Protein AF-E4YJS6-F1 (afdb_monomer_lite)

Secondary structure (DSSP, 8-state):
--SSS-TT--S-HHHHHHHHTS----GGGTTTS-HHHHHHHHHHT-SSTTTSPPHHHHHTSTTTTT----------------

Radius of gyration: 17.58 Å; chains: 1; bounding box: 29×52×34 Å

Sequence (82 aa):
MICAFMPYDTKDTRKMIKNQRGKMNFYHMHGQILPVIENLISRLMHPDIKTRITAEKALEAPWLAGVRPPRAKRPRMEIINL

InterPro domains:
  IPR011009 Protein kinase-like domain superfamily [SSF56112] (1-71)

pLDDT: mean 83.67, std 12.17, range [56.12, 96.69]

Organism: Oikopleura dioica (NCBI:txid34765)

Structure (mmCIF, N/CA/C/O backbone):
data_AF-E4YJS6-F1
#
_entry.id   AF-E4YJS6-F1
#
loop_
_atom_site.group_PDB
_atom_site.id
_atom_site.type_symbol
_atom_site.label_atom_id
_atom_site.label_alt_id
_atom_site.label_comp_id
_atom_site.label_asym_id
_atom_site.label_entity_id
_atom_site.label_seq_id
_atom_site.pdbx_PDB_ins_code
_atom_site.Cartn_x
_atom_site.Cartn_y
_atom_site.Cartn_z
_atom_site.occupancy
_atom_site.B_iso_or_equiv
_atom_site.auth_seq_id
_atom_site.auth_comp_id
_atom_site.auth_asym_id
_atom_site.auth_atom_id
_atom_site.pdbx_PDB_model_num
ATOM 1 N N . MET A 1 1 ? 12.170 3.978 2.837 1.00 68.12 1 MET A N 1
ATOM 2 C CA . MET A 1 1 ? 13.138 4.009 1.715 1.00 68.12 1 MET A CA 1
ATOM 3 C C . MET A 1 1 ? 12.769 5.020 0.632 1.00 68.12 1 MET A C 1
ATOM 5 O O . MET A 1 1 ? 13.685 5.673 0.171 1.00 68.12 1 MET A O 1
ATOM 9 N N . ILE A 1 2 ? 11.500 5.177 0.222 1.00 79.69 2 ILE A N 1
ATOM 10 C CA . ILE A 1 2 ? 11.116 6.127 -0.852 1.00 79.69 2 ILE A CA 1
ATOM 11 C C . ILE A 1 2 ? 11.026 7.563 -0.328 1.00 79.69 2 ILE A C 1
ATOM 13 O O . ILE A 1 2 ? 11.659 8.469 -0.852 1.00 79.69 2 ILE A O 1
ATOM 17 N N . CYS A 1 3 ? 10.269 7.751 0.747 1.00 73.69 3 CYS A N 1
ATOM 18 C CA . CYS A 1 3 ? 10.168 9.022 1.444 1.00 73.69 3 CYS A CA 1
ATOM 19 C C . CYS A 1 3 ? 10.892 8.867 2.782 1.00 73.69 3 CYS A C 1
ATOM 21 O O . CYS A 1 3 ? 10.763 7.829 3.441 1.00 73.69 3 CYS A O 1
ATOM 23 N N . ALA A 1 4 ? 11.694 9.857 3.170 1.00 80.81 4 ALA A N 1
ATOM 24 C CA . ALA A 1 4 ? 12.498 9.836 4.396 1.00 80.81 4 ALA A CA 1
ATOM 25 C C . ALA A 1 4 ? 11.657 10.061 5.674 1.00 80.81 4 ALA A C 1
ATOM 27 O O . ALA A 1 4 ? 12.156 10.577 6.667 1.00 80.81 4 ALA A O 1
ATOM 28 N N . PHE A 1 5 ? 10.373 9.696 5.643 1.00 81.00 5 PHE A N 1
ATOM 29 C CA . PHE A 1 5 ? 9.414 9.916 6.718 1.00 81.00 5 PHE A CA 1
ATOM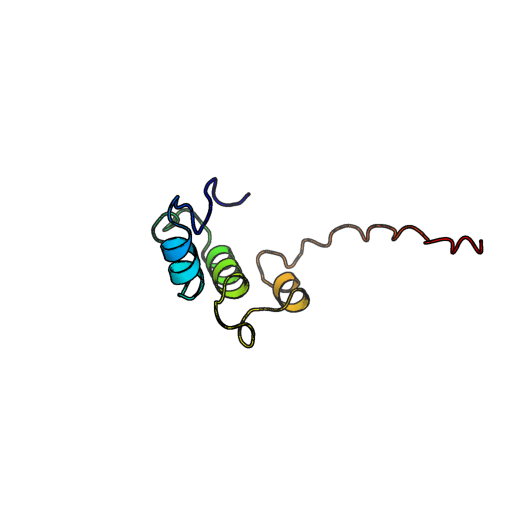 30 C C . PHE A 1 5 ? 8.429 8.753 6.847 1.00 81.00 5 PHE A C 1
ATOM 32 O O . PHE A 1 5 ? 8.195 7.999 5.897 1.00 81.00 5 PHE A O 1
ATOM 39 N N . MET A 1 6 ? 7.831 8.623 8.034 1.00 87.38 6 MET A N 1
ATOM 40 C CA . MET A 1 6 ? 6.818 7.607 8.308 1.00 87.38 6 MET A CA 1
ATOM 41 C C . MET A 1 6 ? 5.426 8.100 7.869 1.00 87.38 6 MET A C 1
ATOM 43 O O . MET A 1 6 ? 5.036 9.209 8.231 1.00 87.38 6 MET A O 1
ATOM 47 N N . PRO A 1 7 ? 4.632 7.293 7.134 1.00 86.19 7 PRO A N 1
ATOM 48 C CA . PRO A 1 7 ? 3.295 7.684 6.666 1.00 86.19 7 PRO A CA 1
ATOM 49 C C . PRO A 1 7 ? 2.309 8.114 7.761 1.00 86.19 7 PRO A C 1
ATOM 51 O O . PRO A 1 7 ? 1.392 8.890 7.504 1.00 86.19 7 PRO A O 1
ATOM 54 N N . TYR A 1 8 ? 2.487 7.598 8.979 1.00 89.19 8 TYR A N 1
ATOM 55 C CA . TYR A 1 8 ? 1.649 7.894 10.140 1.00 89.19 8 TYR A CA 1
ATOM 56 C C . TYR A 1 8 ? 2.520 8.258 11.343 1.00 89.19 8 TYR A C 1
ATOM 58 O O . TYR A 1 8 ? 2.487 7.582 12.368 1.00 89.19 8 TYR A O 1
ATOM 66 N N . ASP A 1 9 ? 3.329 9.305 11.200 1.00 86.38 9 ASP A N 1
ATOM 67 C CA 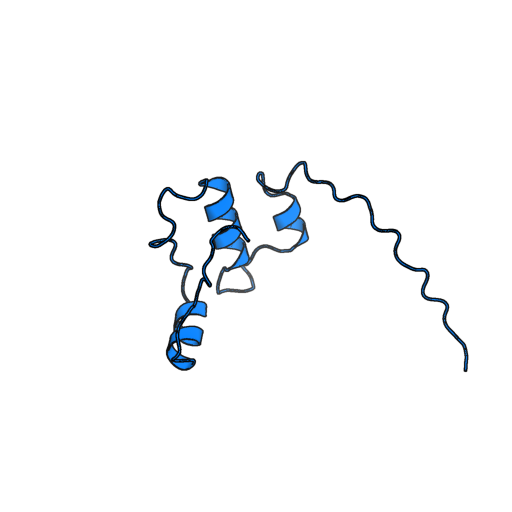. ASP A 1 9 ? 4.230 9.759 12.258 1.00 86.38 9 ASP A CA 1
ATOM 68 C C . ASP A 1 9 ? 3.504 10.670 13.257 1.00 86.38 9 ASP A C 1
ATOM 70 O O . ASP A 1 9 ? 3.271 11.857 13.018 1.00 86.38 9 ASP A O 1
ATOM 74 N N . THR A 1 10 ? 3.052 10.108 14.375 1.00 88.06 10 THR A N 1
ATOM 75 C CA . THR A 1 10 ? 2.463 10.896 15.458 1.00 88.06 10 THR A CA 1
ATOM 76 C C . THR A 1 10 ? 2.693 10.231 16.807 1.00 88.06 10 THR A C 1
ATOM 78 O O . THR A 1 10 ? 2.677 9.009 16.925 1.00 88.06 10 THR A O 1
ATOM 81 N N . LYS A 1 11 ? 2.869 11.051 17.849 1.00 92.81 11 LYS A N 1
ATOM 82 C CA . LYS A 1 11 ? 3.005 10.582 19.236 1.00 92.81 11 LYS A CA 1
ATOM 83 C C . LYS A 1 11 ? 1.688 10.039 19.809 1.00 92.81 11 LYS A C 1
ATOM 85 O O . LYS A 1 11 ? 1.712 9.271 20.764 1.00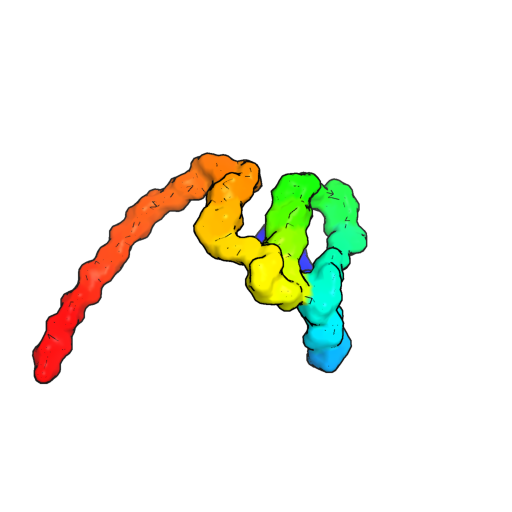 92.81 11 LYS A O 1
ATOM 90 N N . ASP A 1 12 ? 0.545 10.436 19.245 1.00 95.62 12 ASP A N 1
ATOM 91 C CA . ASP A 1 12 ? -0.776 9.976 19.680 1.00 95.62 12 ASP A CA 1
ATOM 92 C C . ASP A 1 12 ? -1.172 8.689 18.942 1.00 95.62 12 ASP A C 1
ATOM 94 O O . ASP A 1 12 ? -1.581 8.701 17.776 1.00 95.62 12 ASP A O 1
ATOM 98 N N . THR A 1 13 ? -1.102 7.565 19.652 1.00 94.94 13 THR A N 1
ATOM 99 C CA . THR A 1 13 ? -1.417 6.238 19.111 1.00 94.94 13 THR A CA 1
ATOM 100 C C . THR A 1 13 ? -2.874 6.096 18.673 1.00 94.94 13 THR A C 1
ATOM 102 O O . THR A 1 13 ? -3.148 5.420 17.679 1.00 94.94 13 THR A O 1
ATOM 105 N N . ARG A 1 14 ? -3.830 6.759 19.341 1.00 95.62 14 ARG A N 1
ATOM 106 C CA . ARG A 1 14 ? -5.249 6.706 18.947 1.00 95.62 14 ARG A CA 1
ATOM 107 C C . ARG A 1 14 ? -5.457 7.431 17.627 1.00 95.62 14 ARG A C 1
ATOM 109 O O . ARG A 1 14 ? -6.133 6.910 16.737 1.00 95.62 14 ARG A O 1
ATOM 116 N N . LYS A 1 15 ? -4.843 8.608 17.479 1.00 94.19 15 LYS A N 1
ATOM 117 C CA . LYS A 1 15 ? -4.863 9.367 16.223 1.00 94.19 15 LYS A CA 1
ATOM 118 C C . LYS A 1 15 ? -4.194 8.583 15.094 1.00 94.19 15 LYS A C 1
ATOM 120 O O . LYS A 1 15 ? -4.751 8.510 14.001 1.00 94.19 15 LYS A O 1
ATOM 125 N N . MET A 1 16 ? -3.056 7.942 15.368 1.00 93.06 16 MET A N 1
ATOM 126 C CA . MET A 1 16 ? -2.355 7.086 14.408 1.00 93.06 16 MET A CA 1
ATOM 127 C C . MET A 1 16 ? -3.258 5.960 13.883 1.00 93.06 16 MET A C 1
ATOM 129 O O . MET A 1 16 ? -3.437 5.834 12.672 1.00 93.06 16 MET A O 1
ATOM 133 N N . ILE A 1 17 ? -3.885 5.189 14.780 1.00 93.19 17 ILE A N 1
ATOM 134 C CA . ILE A 1 17 ? -4.784 4.082 14.409 1.00 93.19 17 ILE A CA 1
ATOM 135 C C . ILE A 1 17 ? -5.992 4.598 13.623 1.00 93.19 17 ILE A C 1
ATOM 137 O O . ILE A 1 17 ? -6.396 3.988 12.632 1.00 93.19 17 ILE A O 1
ATOM 141 N N . LYS A 1 18 ? -6.569 5.735 14.029 1.00 94.06 18 LYS A N 1
ATOM 142 C CA . LYS A 1 18 ? -7.677 6.363 13.298 1.00 94.06 18 LYS A CA 1
ATOM 143 C C . LYS A 1 18 ? -7.266 6.719 11.866 1.00 94.06 18 LYS A C 1
ATOM 145 O O . LYS A 1 18 ? -8.018 6.433 10.939 1.00 94.06 18 LYS A O 1
ATOM 150 N N . ASN A 1 19 ? -6.074 7.284 11.679 1.00 92.06 19 ASN A N 1
ATOM 151 C CA . ASN A 1 19 ? -5.566 7.665 10.361 1.00 92.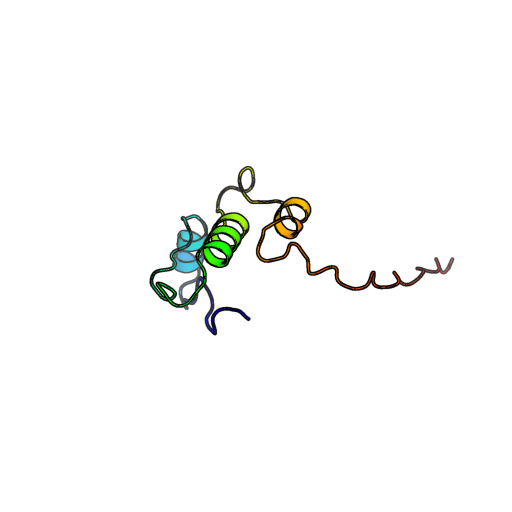06 19 ASN A CA 1
ATOM 152 C C . ASN A 1 19 ? -5.273 6.449 9.469 1.00 92.06 19 ASN A C 1
ATOM 154 O O . ASN A 1 19 ? -5.566 6.491 8.279 1.00 92.06 19 ASN A O 1
ATOM 158 N N . GLN A 1 20 ? -4.764 5.352 10.038 1.00 91.69 20 GLN A N 1
ATOM 159 C CA . GLN A 1 20 ? -4.509 4.098 9.311 1.00 91.69 20 GLN A CA 1
ATOM 160 C C . GLN A 1 20 ? -5.780 3.434 8.763 1.00 91.69 20 GLN A C 1
ATOM 162 O O . GLN A 1 20 ? -5.714 2.659 7.813 1.00 91.69 20 GLN A O 1
ATOM 167 N N . ARG A 1 21 ? -6.946 3.732 9.346 1.00 92.44 21 ARG A N 1
ATOM 168 C CA . ARG A 1 21 ? -8.250 3.263 8.848 1.00 92.44 21 ARG A CA 1
ATOM 169 C C . ARG A 1 21 ? -8.783 4.100 7.680 1.00 92.44 21 ARG A C 1
ATOM 171 O O . ARG A 1 21 ? -9.769 3.710 7.062 1.00 92.44 21 ARG A O 1
ATOM 178 N N . GLY A 1 22 ? -8.170 5.248 7.396 1.00 91.25 22 GLY A N 1
ATOM 179 C CA . GLY A 1 22 ? -8.519 6.115 6.275 1.00 91.25 22 GLY A CA 1
ATOM 180 C C . GLY A 1 22 ? -7.706 5.814 5.017 1.00 91.25 22 GLY A C 1
ATOM 181 O O . GLY A 1 22 ? -6.806 4.976 5.010 1.00 91.25 22 GLY A O 1
ATOM 182 N N . LYS A 1 23 ? -8.010 6.537 3.934 1.00 88.38 23 LYS A N 1
ATOM 183 C CA . LYS A 1 23 ? -7.150 6.544 2.745 1.00 88.38 23 LYS A CA 1
ATOM 184 C C . LYS A 1 23 ? -5.808 7.191 3.084 1.00 88.38 23 LYS A C 1
ATOM 186 O O . LYS A 1 23 ? -5.759 8.169 3.832 1.00 88.38 23 LYS A O 1
ATOM 191 N N . MET A 1 24 ? -4.732 6.655 2.515 1.00 86.88 24 MET A N 1
ATOM 192 C CA . MET A 1 24 ? -3.403 7.238 2.662 1.00 86.88 24 MET A CA 1
ATOM 193 C C . MET A 1 24 ? -3.371 8.650 2.070 1.00 86.88 24 MET A C 1
ATOM 195 O O . MET A 1 24 ? -3.921 8.894 0.998 1.00 86.88 24 MET A O 1
ATOM 199 N N . ASN A 1 25 ? -2.739 9.575 2.790 1.00 85.19 25 ASN A N 1
ATOM 200 C CA . ASN A 1 25 ? -2.599 10.959 2.370 1.00 85.19 25 ASN A CA 1
ATOM 201 C C . ASN A 1 25 ? -1.161 11.223 1.903 1.00 85.19 25 ASN A C 1
ATOM 203 O O . ASN A 1 25 ? -0.221 11.123 2.691 1.00 85.19 25 ASN A O 1
ATOM 207 N N . PHE A 1 26 ? -1.011 11.590 0.632 1.00 82.62 26 PHE A N 1
ATOM 208 C CA . PHE A 1 26 ? 0.267 11.920 0.001 1.00 82.62 26 PHE A CA 1
ATOM 209 C C . PHE A 1 26 ? 0.569 13.420 0.007 1.00 82.62 26 PHE A C 1
ATOM 211 O O . PHE A 1 26 ? 1.487 13.844 -0.680 1.00 82.62 26 PHE A O 1
ATOM 218 N N . TYR A 1 27 ? -0.152 14.238 0.782 1.00 80.69 27 TYR A N 1
ATOM 219 C CA . TYR A 1 27 ? 0.040 15.694 0.817 1.00 80.69 27 TYR A CA 1
ATOM 220 C C . TYR A 1 27 ? 1.512 16.102 1.005 1.00 80.69 27 TYR A C 1
ATOM 222 O O . TYR A 1 27 ? 2.007 16.981 0.309 1.00 80.69 27 TYR A O 1
ATOM 230 N N . HIS A 1 28 ? 2.249 15.400 1.870 1.00 74.88 28 HIS A N 1
ATOM 231 C CA . HIS A 1 28 ? 3.678 15.649 2.107 1.00 74.88 28 HIS A CA 1
ATOM 232 C C . HIS A 1 28 ? 4.619 15.094 1.013 1.00 74.88 28 HIS A C 1
ATOM 234 O O . HIS A 1 28 ? 5.824 15.299 1.094 1.00 74.88 28 HIS A O 1
ATOM 240 N N . MET A 1 29 ? 4.091 14.373 0.018 1.00 73.94 29 MET A N 1
ATOM 241 C CA . MET A 1 29 ? 4.815 13.726 -1.095 1.00 73.94 29 MET A CA 1
ATOM 242 C C . MET A 1 29 ? 4.420 14.286 -2.462 1.00 73.94 29 MET A C 1
ATOM 244 O O . MET A 1 29 ? 4.936 13.819 -3.478 1.00 73.94 29 MET A O 1
ATOM 248 N N . HIS A 1 30 ? 3.483 15.236 -2.511 1.00 73.31 30 HIS A N 1
ATOM 249 C CA . HIS A 1 30 ? 2.890 15.686 -3.762 1.00 73.31 30 HIS A CA 1
ATOM 250 C C . HIS A 1 30 ? 3.969 16.247 -4.702 1.00 73.31 30 HIS A C 1
ATOM 252 O O . HIS A 1 30 ? 4.690 17.180 -4.352 1.00 73.31 30 HIS A O 1
ATOM 258 N N . GLY A 1 31 ? 4.099 15.649 -5.889 1.00 76.50 31 GLY A N 1
ATOM 259 C CA . GLY A 1 31 ? 5.116 16.008 -6.885 1.00 76.50 31 GLY A CA 1
ATOM 260 C C . GLY A 1 31 ? 6.526 15.456 -6.630 1.00 76.50 31 GLY A C 1
ATOM 261 O O . GLY A 1 31 ? 7.395 15.645 -7.475 1.00 76.50 31 GLY A O 1
ATOM 262 N N . GLN A 1 32 ? 6.772 14.759 -5.514 1.00 82.25 32 GLN A N 1
ATOM 263 C CA . GLN A 1 32 ? 8.080 14.157 -5.205 1.00 82.25 32 GLN A CA 1
ATOM 264 C C . GLN A 1 32 ? 8.188 12.679 -5.588 1.00 82.25 32 GLN A C 1
ATOM 266 O O . GLN A 1 32 ? 9.287 12.129 -5.634 1.00 82.25 32 GLN A O 1
ATOM 271 N N . ILE A 1 33 ? 7.059 12.024 -5.860 1.00 86.44 33 ILE A N 1
ATOM 272 C CA . ILE A 1 33 ? 7.013 10.619 -6.261 1.00 86.44 33 ILE A CA 1
ATOM 273 C C . ILE A 1 33 ? 6.331 10.474 -7.616 1.00 86.44 33 ILE A C 1
ATOM 275 O O . ILE A 1 33 ? 5.404 11.209 -7.952 1.00 86.44 33 ILE A O 1
ATOM 279 N N . LEU A 1 34 ? 6.800 9.508 -8.408 1.00 88.50 34 LEU A N 1
ATOM 280 C CA . LEU A 1 34 ? 6.161 9.189 -9.679 1.00 88.50 34 LEU A CA 1
ATOM 281 C C . LEU A 1 34 ? 4.732 8.675 -9.427 1.00 88.50 34 LEU A C 1
ATOM 283 O O . LEU A 1 34 ? 4.546 7.856 -8.520 1.00 88.50 34 LEU A O 1
ATOM 287 N N . PRO A 1 35 ? 3.743 9.035 -10.266 1.00 89.31 35 PRO A N 1
ATOM 288 C CA . PRO A 1 35 ? 2.355 8.599 -10.086 1.00 89.31 35 PRO A CA 1
ATOM 289 C C . PRO A 1 35 ? 2.189 7.074 -9.996 1.00 89.31 35 PRO A C 1
ATOM 291 O O . PRO A 1 35 ? 1.353 6.564 -9.253 1.00 89.31 35 PRO A O 1
ATOM 294 N N . VAL A 1 36 ? 3.027 6.317 -10.713 1.00 90.75 36 VAL A N 1
ATOM 295 C CA . VAL A 1 36 ? 3.023 4.844 -10.670 1.00 90.75 36 VAL A CA 1
ATOM 296 C C . VAL A 1 36 ? 3.434 4.287 -9.303 1.00 90.75 36 VAL A C 1
ATOM 298 O O . VAL A 1 36 ? 2.918 3.250 -8.884 1.00 90.75 36 VAL A O 1
ATOM 301 N N . ILE A 1 37 ? 4.323 4.985 -8.592 1.00 90.44 37 ILE A N 1
ATOM 302 C CA . ILE A 1 37 ? 4.768 4.633 -7.240 1.00 90.44 37 ILE A CA 1
ATOM 303 C C . ILE A 1 37 ? 3.675 5.001 -6.235 1.00 90.44 37 ILE A C 1
ATOM 305 O O . ILE A 1 37 ? 3.311 4.172 -5.403 1.00 90.44 37 ILE A O 1
ATOM 309 N N . GLU A 1 38 ? 3.107 6.205 -6.346 1.00 91.00 38 GLU A N 1
ATOM 310 C CA . GLU A 1 38 ? 1.996 6.661 -5.499 1.00 91.00 38 GLU A CA 1
ATOM 311 C C . GLU A 1 38 ? 0.805 5.700 -5.559 1.00 91.00 38 GLU A C 1
ATOM 313 O O . GLU A 1 38 ? 0.270 5.281 -4.527 1.00 91.00 38 GLU A O 1
ATOM 318 N N . ASN A 1 39 ? 0.434 5.281 -6.770 1.00 92.00 39 ASN A N 1
ATOM 319 C CA . ASN A 1 39 ? -0.635 4.316 -6.988 1.00 92.00 39 ASN A CA 1
ATOM 320 C C . ASN A 1 39 ? -0.334 2.968 -6.312 1.00 92.00 39 ASN A C 1
ATOM 322 O O . ASN A 1 39 ? -1.206 2.388 -5.662 1.00 92.00 39 ASN A O 1
ATOM 326 N N . LEU A 1 40 ? 0.902 2.464 -6.417 1.00 93.88 40 LEU A N 1
ATOM 327 C CA . LEU A 1 40 ? 1.273 1.217 -5.748 1.00 93.88 40 LEU A CA 1
ATOM 328 C C . LEU A 1 40 ? 1.205 1.348 -4.220 1.00 93.88 40 LEU A C 1
ATOM 330 O O . LEU A 1 40 ? 0.607 0.490 -3.569 1.00 93.88 40 LEU A O 1
ATOM 334 N N . ILE A 1 41 ? 1.769 2.418 -3.649 1.00 92.94 41 ILE A N 1
ATOM 335 C CA . ILE A 1 41 ? 1.741 2.659 -2.198 1.00 92.94 41 ILE A CA 1
ATOM 336 C C . ILE A 1 41 ? 0.292 2.763 -1.710 1.00 92.94 41 ILE A C 1
ATOM 338 O O . ILE A 1 41 ? -0.063 2.131 -0.716 1.00 92.94 41 ILE A O 1
ATOM 342 N N . SER A 1 42 ? -0.569 3.478 -2.440 1.00 92.94 42 SER A N 1
ATOM 343 C CA . SER A 1 42 ? -1.999 3.609 -2.125 1.00 92.94 42 SER A CA 1
ATOM 344 C C . SER A 1 42 ? -2.705 2.255 -2.034 1.00 92.94 42 SER A C 1
ATOM 346 O O . SER A 1 42 ? -3.519 2.032 -1.138 1.00 92.94 42 SER A O 1
ATOM 348 N N . ARG A 1 43 ? -2.386 1.329 -2.946 1.00 95.50 43 ARG A N 1
ATOM 349 C CA . ARG A 1 43 ? -2.976 -0.018 -2.984 1.00 95.50 43 ARG A CA 1
ATOM 350 C C . ARG A 1 43 ? -2.417 -0.946 -1.903 1.00 95.50 43 ARG A C 1
ATOM 352 O O . ARG A 1 43 ? -3.168 -1.766 -1.377 1.00 95.50 43 ARG A O 1
ATOM 359 N N . LEU A 1 44 ? -1.132 -0.817 -1.563 1.00 94.81 44 LEU A N 1
ATOM 360 C CA . LEU A 1 44 ? -0.490 -1.546 -0.458 1.00 94.81 44 LEU A CA 1
ATOM 361 C C . LEU A 1 44 ? -1.039 -1.114 0.904 1.00 94.81 44 LEU A C 1
ATOM 363 O O . LEU A 1 44 ? -1.278 -1.946 1.775 1.00 94.81 44 LEU A O 1
ATOM 367 N N . MET A 1 45 ? -1.275 0.185 1.068 1.00 93.69 45 MET A N 1
ATOM 368 C CA . MET A 1 45 ? -1.714 0.801 2.321 1.00 93.69 45 MET A CA 1
ATOM 369 C C . MET A 1 45 ? -3.240 0.951 2.402 1.00 93.69 45 MET A C 1
ATOM 371 O O . MET A 1 45 ? -3.748 1.703 3.231 1.00 93.69 45 MET A O 1
ATOM 375 N N . HIS A 1 46 ? -3.990 0.247 1.547 1.00 95.69 46 HIS A N 1
ATOM 376 C CA . HIS A 1 46 ? -5.445 0.344 1.531 1.00 95.69 46 HIS A CA 1
ATOM 377 C C . HIS A 1 46 ? -6.041 -0.157 2.866 1.00 95.69 46 HIS A C 1
ATOM 379 O O . HIS A 1 46 ? -5.682 -1.252 3.316 1.00 95.69 46 HIS A O 1
ATOM 385 N N . PRO A 1 47 ? -6.952 0.591 3.519 1.00 94.19 47 PRO A N 1
ATOM 386 C CA . PRO A 1 47 ? -7.446 0.240 4.853 1.00 94.19 47 PRO A CA 1
ATOM 387 C C . PRO A 1 47 ? -8.259 -1.060 4.867 1.00 94.19 47 PRO A C 1
ATOM 389 O O . PRO A 1 47 ? -8.081 -1.878 5.767 1.00 94.19 47 PRO A O 1
ATOM 392 N N . ASP A 1 48 ? -9.101 -1.279 3.855 1.00 94.75 48 ASP A N 1
ATOM 393 C CA . ASP A 1 48 ? -9.830 -2.539 3.682 1.00 94.75 48 ASP A CA 1
ATOM 394 C C . ASP A 1 48 ? -8.905 -3.634 3.135 1.00 94.75 48 ASP A C 1
ATOM 396 O O . ASP A 1 48 ? -8.272 -3.465 2.092 1.00 94.75 48 ASP A O 1
ATOM 400 N N . ILE A 1 49 ? -8.846 -4.760 3.848 1.00 94.06 49 ILE A N 1
ATOM 401 C CA . ILE A 1 49 ? -8.038 -5.930 3.508 1.00 94.06 49 ILE A CA 1
ATOM 402 C C . ILE A 1 49 ? -8.517 -6.628 2.234 1.00 94.06 49 ILE A C 1
ATOM 404 O O . ILE A 1 49 ? -7.694 -7.172 1.506 1.00 94.06 49 ILE A O 1
ATOM 408 N N . LYS A 1 50 ? -9.824 -6.603 1.940 1.00 95.75 50 LYS A N 1
ATOM 409 C CA . LYS A 1 50 ? -10.387 -7.291 0.767 1.00 95.75 50 LYS A CA 1
ATOM 410 C C . LYS A 1 50 ? -9.996 -6.613 -0.542 1.00 95.75 50 LYS A C 1
ATOM 412 O O . LYS A 1 50 ? -9.939 -7.262 -1.580 1.00 95.75 50 LYS A O 1
ATOM 417 N N . THR A 1 51 ? -9.741 -5.310 -0.489 1.00 94.75 51 THR A N 1
ATOM 418 C CA . THR A 1 51 ? -9.345 -4.498 -1.644 1.00 94.75 51 THR A CA 1
ATOM 419 C C . THR A 1 51 ? -7.851 -4.176 -1.655 1.00 94.75 51 THR A C 1
ATOM 421 O O . THR A 1 51 ? -7.335 -3.707 -2.673 1.00 94.75 51 THR A O 1
ATOM 424 N N . ARG A 1 52 ? -7.142 -4.416 -0.543 1.00 96.56 52 ARG A N 1
ATOM 425 C CA . ARG A 1 52 ? -5.686 -4.279 -0.461 1.00 96.56 52 ARG A CA 1
ATOM 426 C C . ARG A 1 52 ? -5.026 -5.241 -1.442 1.00 96.56 52 ARG A C 1
ATOM 428 O O . ARG A 1 52 ? -5.399 -6.406 -1.549 1.00 96.56 52 ARG A O 1
ATOM 435 N N . ILE A 1 53 ? -4.036 -4.740 -2.172 1.00 96.69 53 ILE A N 1
ATOM 436 C CA . ILE A 1 53 ? -3.301 -5.551 -3.145 1.00 96.69 53 ILE A CA 1
ATOM 437 C C . ILE A 1 53 ? -2.567 -6.706 -2.447 1.00 96.69 53 ILE A C 1
ATOM 439 O O . ILE A 1 53 ? -2.005 -6.527 -1.366 1.00 96.69 53 ILE A O 1
ATOM 443 N N . THR A 1 54 ? -2.551 -7.885 -3.073 1.00 96.06 54 THR A N 1
ATOM 444 C CA . THR A 1 54 ? -1.746 -9.016 -2.591 1.00 96.06 54 THR A CA 1
ATOM 445 C C . THR A 1 54 ? -0.273 -8.834 -2.955 1.00 96.06 54 THR A C 1
ATOM 447 O O . THR A 1 54 ? 0.072 -8.027 -3.825 1.00 96.06 54 THR A O 1
ATOM 450 N N . ALA A 1 55 ? 0.611 -9.602 -2.317 1.00 93.44 55 ALA A N 1
ATOM 451 C CA . ALA A 1 55 ? 2.040 -9.555 -2.612 1.00 93.44 55 ALA A CA 1
ATOM 452 C C . 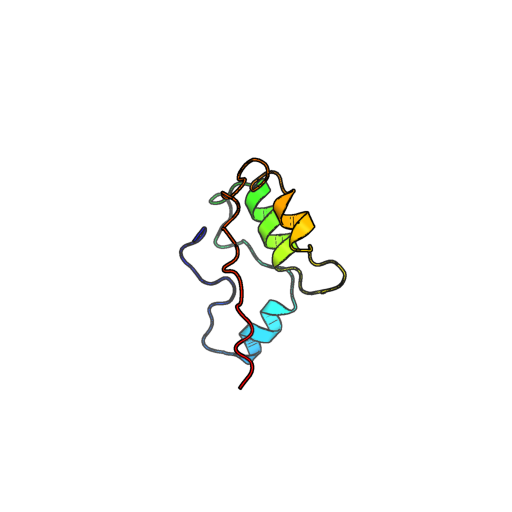ALA A 1 55 ? 2.335 -9.934 -4.075 1.00 93.44 55 ALA A C 1
ATOM 454 O O . ALA A 1 55 ? 3.107 -9.255 -4.746 1.00 93.44 55 ALA A O 1
ATOM 455 N N . GLU A 1 56 ? 1.667 -10.963 -4.598 1.00 92.50 56 GLU A N 1
ATOM 456 C CA . GLU A 1 56 ? 1.819 -11.434 -5.979 1.00 92.50 56 GLU A CA 1
ATOM 457 C C . GLU A 1 56 ? 1.439 -10.332 -6.970 1.00 92.50 56 GLU A C 1
ATOM 459 O O . GLU A 1 56 ? 2.194 -10.034 -7.893 1.00 92.50 56 GLU A O 1
ATOM 464 N N . LYS A 1 57 ? 0.305 -9.659 -6.735 1.00 92.88 57 LYS A N 1
ATOM 465 C CA . LYS A 1 57 ? -0.145 -8.549 -7.583 1.00 92.88 57 LYS A CA 1
ATOM 466 C C . LYS A 1 57 ? 0.698 -7.291 -7.440 1.00 92.88 57 LYS A C 1
ATOM 468 O O . LYS A 1 57 ? 0.805 -6.534 -8.402 1.00 92.88 57 LYS A O 1
ATOM 473 N N . ALA A 1 58 ? 1.315 -7.058 -6.285 1.00 93.62 58 ALA A N 1
ATOM 474 C CA . ALA A 1 58 ? 2.253 -5.955 -6.116 1.00 93.62 58 ALA A CA 1
ATOM 475 C C . ALA A 1 58 ? 3.517 -6.148 -6.965 1.00 93.62 58 ALA A C 1
ATOM 477 O O . ALA A 1 58 ? 3.980 -5.187 -7.572 1.00 93.62 58 ALA A O 1
ATOM 478 N N . LEU A 1 59 ? 4.034 -7.376 -7.074 1.00 91.38 59 LEU A N 1
ATOM 479 C CA . LEU A 1 59 ? 5.209 -7.685 -7.902 1.00 91.38 59 LEU A CA 1
ATOM 480 C C . LEU A 1 59 ? 4.963 -7.484 -9.405 1.00 91.38 59 LEU A C 1
ATOM 482 O O . LEU A 1 59 ? 5.900 -7.211 -10.150 1.00 91.38 59 LEU A O 1
ATOM 486 N N . GLU A 1 60 ? 3.710 -7.588 -9.848 1.00 91.06 60 GLU A N 1
ATOM 487 C CA . GLU A 1 60 ? 3.296 -7.292 -11.226 1.00 91.06 60 GLU A CA 1
ATOM 488 C C . GLU A 1 60 ? 3.172 -5.780 -11.508 1.00 91.06 60 GLU A C 1
ATOM 490 O O . GLU A 1 60 ? 2.979 -5.383 -12.657 1.00 91.06 60 GLU A O 1
ATOM 495 N N . ALA A 1 61 ? 3.248 -4.914 -10.490 1.00 90.88 61 ALA A N 1
ATOM 496 C CA . ALA A 1 61 ? 3.064 -3.477 -10.673 1.00 90.88 61 ALA A CA 1
ATOM 497 C C . ALA A 1 61 ? 4.182 -2.872 -11.541 1.00 90.88 61 ALA A C 1
ATOM 499 O O . ALA A 1 61 ? 5.336 -3.237 -11.342 1.00 90.88 61 ALA A O 1
ATOM 500 N N . PRO A 1 62 ? 3.903 -1.883 -12.416 1.00 90.38 62 PRO A N 1
ATOM 501 C CA . PRO A 1 62 ? 4.892 -1.335 -13.354 1.00 90.38 62 PRO A CA 1
ATOM 502 C C . PRO A 1 62 ? 6.217 -0.886 -12.725 1.00 90.38 62 PRO A C 1
ATOM 504 O O . PRO A 1 62 ? 7.259 -0.985 -13.356 1.00 90.38 62 PRO A O 1
ATOM 507 N N . TRP A 1 63 ? 6.186 -0.409 -11.477 1.00 87.25 63 TRP A N 1
ATOM 508 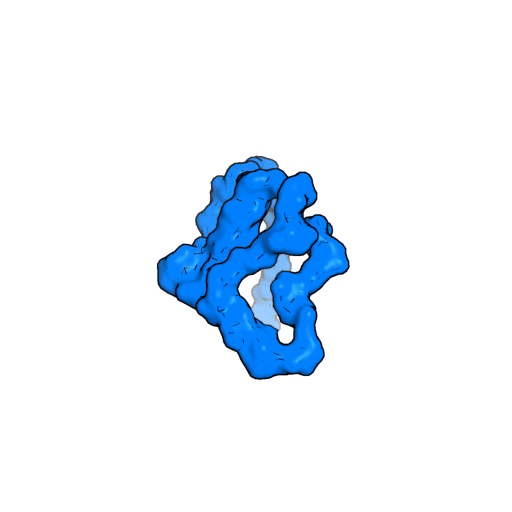C CA . TRP A 1 63 ? 7.391 0.009 -10.756 1.00 87.25 63 TRP A CA 1
ATOM 509 C C . TRP A 1 63 ? 8.292 -1.160 -10.316 1.00 87.25 63 TRP A C 1
ATOM 511 O O . TRP A 1 63 ? 9.498 -0.985 -10.179 1.00 87.25 63 TRP A O 1
ATOM 521 N N . LEU A 1 64 ? 7.718 -2.346 -10.096 1.00 86.69 64 LEU A N 1
ATOM 522 C CA . LEU A 1 64 ? 8.435 -3.561 -9.689 1.00 86.69 64 LEU A CA 1
ATOM 523 C C . LEU A 1 64 ? 8.591 -4.566 -10.841 1.00 86.69 64 LEU A C 1
ATOM 525 O O . LEU A 1 64 ? 9.489 -5.410 -10.810 1.00 86.69 64 LEU A O 1
ATOM 529 N N . ALA A 1 65 ? 7.754 -4.459 -11.873 1.00 78.31 65 ALA A N 1
ATOM 530 C CA . ALA A 1 65 ? 7.805 -5.273 -13.072 1.00 78.31 65 ALA A CA 1
ATOM 531 C C . ALA A 1 65 ? 9.154 -5.061 -13.778 1.00 78.31 65 ALA A C 1
ATOM 533 O O . ALA A 1 65 ? 9.455 -3.982 -14.275 1.00 78.31 65 ALA A O 1
ATOM 534 N N . GLY A 1 66 ? 9.987 -6.101 -13.788 1.00 69.12 66 GLY A N 1
ATOM 535 C CA . GLY A 1 66 ? 11.352 -6.058 -14.331 1.00 69.12 66 GLY A CA 1
ATOM 536 C C . GLY A 1 66 ? 12.444 -6.217 -13.272 1.00 69.12 66 GLY A C 1
ATOM 537 O O . GLY A 1 66 ? 13.541 -6.666 -13.597 1.00 69.12 66 GLY A O 1
ATOM 538 N N . VAL A 1 67 ? 12.136 -5.985 -11.993 1.00 62.72 67 VAL A N 1
ATOM 539 C CA . VAL A 1 67 ? 13.024 -6.325 -10.876 1.00 62.72 67 VAL A CA 1
ATOM 540 C C . VAL A 1 67 ? 12.761 -7.780 -10.500 1.00 62.72 67 VAL A C 1
ATOM 542 O O . VAL A 1 67 ? 11.978 -8.081 -9.604 1.00 62.72 67 VAL A O 1
ATOM 545 N N . ARG A 1 68 ? 13.382 -8.728 -11.210 1.00 56.12 68 ARG A N 1
ATOM 546 C CA . ARG A 1 68 ? 13.463 -10.107 -10.710 1.00 56.12 68 ARG A CA 1
ATOM 547 C C . ARG A 1 68 ? 14.609 -10.165 -9.702 1.00 56.12 68 ARG A C 1
ATOM 549 O O . ARG A 1 68 ? 15.760 -10.178 -10.140 1.00 56.12 68 ARG A O 1
ATOM 556 N N . PRO A 1 69 ? 14.352 -10.212 -8.380 1.00 57.41 69 PRO A N 1
ATOM 557 C CA . PRO A 1 69 ? 15.423 -10.540 -7.457 1.00 57.41 69 PRO A CA 1
ATOM 558 C C . PRO A 1 69 ? 15.966 -11.923 -7.850 1.00 57.41 69 PRO A C 1
ATOM 560 O O . PRO A 1 69 ? 15.171 -12.809 -8.203 1.00 57.41 69 PRO A O 1
ATOM 563 N N . PRO A 1 70 ? 17.293 -12.137 -7.824 1.00 61.97 70 PRO A N 1
ATOM 564 C CA . PRO A 1 70 ? 17.854 -13.471 -7.958 1.00 61.97 70 PRO A CA 1
ATOM 565 C C . PRO A 1 70 ? 17.098 -14.393 -7.005 1.00 61.97 70 PRO A C 1
ATOM 567 O O . PRO A 1 70 ? 16.887 -14.031 -5.845 1.00 61.97 70 PRO A O 1
ATOM 570 N N . ARG A 1 71 ? 16.638 -15.556 -7.482 1.00 60.94 71 ARG A N 1
ATOM 571 C CA . ARG A 1 71 ? 15.999 -16.535 -6.597 1.00 60.94 71 ARG A CA 1
ATOM 572 C C . ARG A 1 71 ? 16.990 -16.839 -5.477 1.00 60.94 71 ARG A C 1
ATOM 574 O O . ARG A 1 71 ? 17.997 -17.501 -5.719 1.00 60.94 71 ARG A O 1
ATOM 581 N N . ALA A 1 72 ? 16.715 -16.346 -4.272 1.00 61.31 72 ALA A N 1
ATOM 582 C CA . ALA A 1 72 ? 17.480 -16.732 -3.104 1.00 61.31 72 ALA A CA 1
ATOM 583 C C . ALA A 1 72 ? 17.377 -18.257 -2.997 1.00 61.31 72 ALA A C 1
ATOM 585 O O . ALA A 1 72 ? 16.269 -18.808 -3.004 1.00 61.31 72 ALA A O 1
ATOM 586 N N . LYS A 1 73 ? 18.522 -18.950 -2.966 1.00 62.44 73 LYS A N 1
ATOM 587 C CA . LYS A 1 73 ? 18.549 -20.381 -2.661 1.00 62.44 73 LYS A CA 1
ATOM 588 C C . LYS A 1 73 ? 17.908 -20.523 -1.285 1.00 62.44 73 LYS A C 1
ATOM 590 O O . LYS A 1 73 ? 18.473 -20.054 -0.301 1.00 62.44 73 LYS A O 1
ATOM 595 N N . ARG A 1 74 ? 16.701 -21.092 -1.222 1.00 63.19 74 ARG A N 1
ATOM 596 C CA . ARG A 1 74 ? 16.077 -21.406 0.065 1.00 63.19 74 ARG A CA 1
ATOM 597 C C . ARG A 1 74 ? 17.040 -22.354 0.786 1.00 63.19 74 ARG A C 1
ATOM 599 O O . ARG A 1 74 ? 17.411 -23.358 0.171 1.00 63.19 74 ARG A O 1
ATOM 606 N N . PRO A 1 75 ? 17.491 -22.046 2.012 1.00 66.00 75 PRO A N 1
ATOM 607 C CA . PRO A 1 75 ? 18.300 -22.990 2.761 1.00 66.00 75 PRO A CA 1
ATOM 608 C C . PRO A 1 75 ? 17.492 -24.280 2.910 1.00 66.00 75 PRO A C 1
ATOM 610 O O . PRO A 1 75 ? 16.299 -24.248 3.224 1.00 66.00 75 PRO A O 1
ATOM 613 N N . ARG A 1 76 ? 18.124 -25.414 2.598 1.00 68.12 76 ARG A N 1
ATOM 614 C CA . ARG A 1 76 ? 17.540 -26.731 2.841 1.00 68.12 76 ARG A CA 1
ATOM 615 C C . ARG A 1 76 ? 17.411 -26.855 4.356 1.00 68.12 76 ARG A C 1
ATOM 617 O O . ARG A 1 76 ? 18.418 -26.941 5.044 1.00 68.12 76 ARG A O 1
ATOM 624 N N . MET A 1 77 ? 16.185 -26.781 4.867 1.00 67.31 77 MET A N 1
ATOM 625 C CA . MET A 1 77 ? 15.904 -27.096 6.264 1.00 67.31 77 MET A CA 1
ATOM 626 C C . MET A 1 77 ? 16.143 -28.597 6.422 1.00 67.31 77 MET A C 1
ATOM 628 O O . MET A 1 77 ? 15.317 -29.404 5.995 1.00 67.31 77 MET A O 1
ATOM 632 N N . GLU A 1 78 ? 17.309 -28.976 6.937 1.00 69.62 78 GLU A N 1
ATOM 633 C CA . GLU A 1 78 ? 17.544 -30.343 7.383 1.00 69.62 78 GLU A CA 1
ATOM 634 C C . GLU A 1 78 ? 16.737 -30.537 8.664 1.00 69.62 78 GLU A C 1
ATOM 636 O O . GLU A 1 78 ? 16.942 -29.846 9.662 1.00 69.62 78 GLU A O 1
ATOM 641 N N . ILE A 1 79 ? 15.743 -31.421 8.600 1.00 68.12 79 ILE A N 1
ATOM 642 C CA . ILE A 1 79 ? 14.988 -31.840 9.776 1.00 68.12 79 ILE A CA 1
ATOM 643 C C . ILE A 1 79 ? 15.966 -32.649 10.626 1.00 68.12 79 ILE A C 1
ATOM 645 O O . ILE A 1 79 ? 16.297 -33.784 10.285 1.00 68.12 79 ILE A O 1
ATOM 649 N N . ILE A 1 80 ? 16.466 -32.041 11.699 1.00 64.56 80 ILE A N 1
ATOM 650 C CA . ILE A 1 80 ? 17.204 -32.753 12.737 1.00 64.56 80 ILE A CA 1
ATOM 651 C C . ILE A 1 80 ? 16.152 -33.552 13.509 1.00 64.56 80 ILE A C 1
ATOM 653 O O . ILE A 1 80 ? 15.370 -32.980 14.266 1.00 64.56 80 ILE A O 1
ATOM 657 N N . ASN A 1 81 ? 16.091 -34.861 13.263 1.00 56.97 81 ASN A N 1
ATOM 658 C CA . ASN A 1 81 ? 15.356 -35.772 14.133 1.00 56.97 81 ASN A CA 1
ATOM 659 C C . ASN A 1 81 ? 16.139 -35.863 15.451 1.00 56.97 81 ASN A C 1
ATOM 661 O O . ASN A 1 81 ? 17.243 -36.410 15.463 1.00 56.97 81 ASN A O 1
ATOM 665 N N . LEU A 1 82 ? 15.591 -35.248 16.502 1.00 59.84 82 LEU A N 1
ATOM 666 C CA . LEU A 1 82 ? 16.011 -35.442 17.892 1.00 59.84 82 LEU A CA 1
ATOM 667 C C . LEU A 1 82 ? 15.513 -36.792 18.413 1.00 59.84 82 LEU A C 1
ATOM 669 O O . LEU A 1 82 ? 14.380 -37.173 18.039 1.00 59.84 82 LEU A O 1
#

Foldseek 3Di:
DLDPDDQQDDPDPVVSVVVLLDQGDCPVCVPVDDVLVVVLVRLCSPNDPVSRDDPVRSCVRPVNPPPDPDPDPDPPPDPPDD